Protein AF-A0A933VN48-F1 (afdb_monomer_lite)

Radius of gyration: 27.35 Å; chains: 1; bounding box: 40×57×83 Å

Foldseek 3Di:
DDDDDPPPDDDPDDDDDDPDDDDDDDDDDDDDDDDDDDPPPPDPDPDPDQDDPVVLVVLVVLLVVLLVVLLVLVVVLVVVVVVCVVVVHDDVVVSVVSVVVSVVSVVSNVVSCVSNVVDDPDPPNDDQQWDADPPPRDIDGQPDQADPPPRDGDDHDDDPVPPPD

Secondary structure (DSSP, 8-state):
---------------PPP--PPPPPP---PPPPP-----TT-------PPPPHHHHHHHHHHHHHHHHHHHHHHHHHHHHHHHHHHTT---HHHHHHHHHHHHHHHHHHHHHHHHHT---S------TTEEE-TTT--EEETT-SB-TTT--B--TT--GGGG--

Structure (mmCIF, N/CA/C/O backbone):
data_AF-A0A933VN48-F1
#
_entry.id   AF-A0A933VN48-F1
#
loop_
_atom_site.group_PDB
_atom_site.id
_atom_site.type_symbol
_atom_site.label_atom_id
_atom_site.label_alt_id
_atom_site.label_comp_id
_atom_site.label_asym_id
_atom_site.label_entity_id
_atom_site.label_seq_id
_atom_site.pdbx_PDB_ins_code
_atom_site.Cartn_x
_atom_site.Cartn_y
_atom_site.Cartn_z
_atom_site.occupancy
_atom_site.B_iso_or_equiv
_atom_site.auth_seq_id
_atom_site.auth_comp_id
_atom_site.auth_asym_id
_atom_site.auth_atom_id
_atom_site.pdbx_PDB_model_num
ATOM 1 N N . MET A 1 1 ? -16.527 31.740 25.251 1.00 39.81 1 MET A N 1
ATOM 2 C CA . MET A 1 1 ? -17.078 32.394 24.043 1.00 39.81 1 MET A CA 1
ATOM 3 C C . MET A 1 1 ? -16.116 32.196 22.878 1.00 39.81 1 MET A C 1
ATOM 5 O O . MET A 1 1 ? -14.953 32.529 23.022 1.00 39.81 1 MET A O 1
ATOM 9 N N . LYS A 1 2 ? -16.650 31.688 21.755 1.00 45.47 2 LYS A N 1
ATOM 10 C CA . LYS A 1 2 ? -16.154 31.777 20.364 1.00 45.47 2 LYS A CA 1
ATOM 11 C C . LYS A 1 2 ? -14.855 31.032 20.006 1.00 45.47 2 LYS A C 1
ATOM 13 O O . LYS A 1 2 ? -13.761 31.576 20.053 1.00 45.47 2 LYS A O 1
ATOM 18 N N . GLY A 1 3 ? -15.041 29.797 19.532 1.00 38.75 3 GLY A N 1
ATOM 19 C CA . GLY A 1 3 ? -14.069 29.083 18.709 1.00 38.75 3 GLY A CA 1
ATOM 20 C C . GLY A 1 3 ? -13.961 29.680 17.302 1.00 38.75 3 GLY A C 1
ATOM 21 O O . GLY A 1 3 ? -14.952 30.127 16.724 1.00 38.75 3 GLY A O 1
ATOM 22 N N . LEU A 1 4 ? -12.750 29.664 16.751 1.00 52.19 4 LEU A N 1
ATOM 23 C CA . LEU A 1 4 ? -12.451 30.033 15.370 1.00 52.19 4 LEU A CA 1
ATOM 24 C C . LEU A 1 4 ? -12.190 28.754 14.569 1.00 52.19 4 LEU A C 1
ATOM 26 O O . LEU A 1 4 ? -11.055 28.343 14.355 1.00 52.19 4 LEU A O 1
ATOM 30 N N . LEU A 1 5 ? -13.270 28.103 14.137 1.00 47.34 5 LEU A N 1
ATOM 31 C CA . LEU A 1 5 ? -13.205 27.044 13.134 1.00 47.34 5 LEU A CA 1
ATOM 32 C C . LEU A 1 5 ? -13.063 27.698 11.754 1.00 47.34 5 LEU A C 1
ATOM 34 O O . LEU A 1 5 ? -14.051 28.119 11.147 1.00 47.34 5 LEU A O 1
ATOM 38 N N . GLN A 1 6 ? -11.831 27.784 11.251 1.00 52.56 6 GLN A N 1
ATOM 39 C CA . GLN A 1 6 ? -11.578 28.120 9.852 1.00 52.56 6 GLN A CA 1
ATOM 40 C C . GLN A 1 6 ? -12.050 26.956 8.969 1.00 52.56 6 GLN A C 1
ATOM 42 O O . GLN A 1 6 ? -11.376 25.945 8.792 1.00 52.56 6 GLN A O 1
ATOM 47 N N . ARG A 1 7 ? -13.264 27.091 8.428 1.00 47.28 7 ARG A N 1
ATOM 48 C CA . ARG A 1 7 ? -13.816 26.191 7.412 1.00 47.28 7 ARG A CA 1
ATOM 49 C C . ARG A 1 7 ? -13.030 26.361 6.111 1.00 47.28 7 ARG A C 1
ATOM 51 O O . ARG A 1 7 ? -13.278 27.304 5.361 1.00 47.28 7 ARG A O 1
ATOM 58 N N . ILE A 1 8 ? -12.123 25.433 5.821 1.00 56.53 8 ILE A N 1
ATOM 59 C CA . ILE A 1 8 ? -11.497 25.305 4.500 1.00 56.53 8 ILE A CA 1
ATOM 60 C C . ILE A 1 8 ? -12.597 24.910 3.505 1.00 56.53 8 ILE A C 1
ATOM 62 O O . ILE A 1 8 ? -13.115 23.793 3.525 1.00 56.53 8 ILE A O 1
ATOM 66 N N . ARG A 1 9 ? -13.010 25.856 2.655 1.00 47.97 9 ARG A N 1
ATOM 67 C CA . ARG A 1 9 ? -13.967 25.615 1.570 1.00 47.97 9 ARG A CA 1
ATOM 68 C C . ARG A 1 9 ? -13.233 24.940 0.410 1.00 47.97 9 ARG A C 1
ATOM 70 O O . ARG A 1 9 ? -12.543 25.611 -0.352 1.00 47.97 9 ARG A O 1
ATOM 77 N N . PHE A 1 10 ? -13.404 23.630 0.247 1.00 45.88 10 PHE A N 1
ATOM 78 C CA . PHE A 1 10 ? -13.004 22.947 -0.984 1.00 45.88 10 PHE A CA 1
ATOM 79 C C . PHE A 1 10 ? -13.880 23.436 -2.143 1.00 45.88 10 PHE A C 1
ATOM 81 O O . PHE A 1 10 ? -15.070 23.131 -2.227 1.00 45.88 10 PHE A O 1
ATOM 88 N N . ARG A 1 11 ? -13.293 24.234 -3.037 1.00 52.84 11 ARG A N 1
ATOM 89 C CA . ARG A 1 11 ? -13.942 24.690 -4.266 1.00 52.84 11 ARG A CA 1
ATOM 90 C C . ARG A 1 11 ? -14.001 23.513 -5.243 1.00 52.84 11 ARG A C 1
ATOM 92 O O . ARG A 1 11 ? -12.987 23.140 -5.825 1.00 52.84 11 ARG A O 1
ATOM 99 N N . ARG A 1 12 ? -15.189 22.928 -5.422 1.00 52.03 12 ARG A N 1
ATOM 100 C CA . ARG A 1 12 ? -15.486 21.992 -6.519 1.00 52.03 12 ARG A CA 1
ATOM 101 C C . ARG A 1 12 ? -15.249 22.736 -7.836 1.00 52.03 12 ARG A C 1
ATOM 103 O O . ARG A 1 12 ? -15.974 23.685 -8.130 1.00 52.03 12 ARG A O 1
ATOM 110 N N . ARG A 1 13 ? -14.225 22.356 -8.606 1.00 51.94 13 ARG A N 1
ATOM 111 C CA . ARG A 1 13 ? -14.082 22.844 -9.982 1.00 51.94 13 ARG A CA 1
ATOM 112 C C . ARG A 1 13 ? -14.950 21.970 -10.880 1.00 51.94 13 ARG A C 1
ATOM 114 O O . ARG A 1 13 ? -14.805 20.752 -10.894 1.00 51.94 13 ARG A O 1
ATOM 121 N N . SER A 1 14 ? -15.892 22.626 -11.541 1.00 49.75 14 SER A N 1
ATOM 122 C CA . SER A 1 14 ? -16.810 22.088 -12.535 1.00 49.75 14 SER A CA 1
ATOM 123 C C . SER A 1 14 ? -16.058 21.498 -13.729 1.00 49.75 14 SER A C 1
ATOM 125 O O . SER A 1 14 ? -15.070 22.059 -14.202 1.00 49.75 14 SER A O 1
ATOM 127 N N . THR A 1 15 ? -16.551 20.359 -14.207 1.00 51.31 15 THR A N 1
ATOM 128 C CA . THR A 1 15 ? -16.183 19.729 -15.476 1.00 51.31 15 THR A CA 1
ATOM 129 C C . THR A 1 15 ? -16.570 20.655 -16.629 1.00 51.31 15 THR A C 1
ATOM 131 O O . THR A 1 15 ? -17.751 20.939 -16.824 1.00 51.31 15 THR A O 1
ATOM 134 N N . GLY A 1 16 ? -15.575 21.162 -17.359 1.00 51.12 16 GLY A N 1
ATOM 135 C CA . GLY A 1 16 ? -15.782 21.839 -18.641 1.00 51.12 16 GLY A CA 1
ATOM 136 C C . GLY A 1 16 ? -16.025 20.824 -19.768 1.00 51.12 16 GLY A C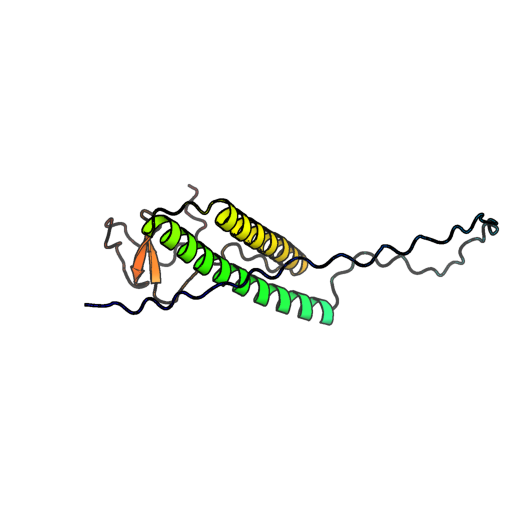 1
ATOM 137 O O . GLY A 1 16 ? -15.612 19.670 -19.627 1.00 51.12 16 GLY A O 1
ATOM 138 N N . PRO A 1 17 ? -16.701 21.222 -20.861 1.00 54.56 17 PRO A N 1
ATOM 139 C CA . PRO A 1 17 ? -17.055 20.321 -21.952 1.00 54.56 17 PRO A CA 1
ATOM 140 C C . PRO A 1 17 ? -15.817 19.869 -22.740 1.00 54.56 17 PRO A C 1
ATOM 142 O O . PRO A 1 17 ? -14.910 20.656 -23.013 1.00 54.56 17 PRO A O 1
ATOM 145 N N . ALA A 1 18 ? -15.801 18.583 -23.090 1.00 49.25 18 ALA A N 1
ATOM 146 C CA . ALA A 1 18 ? -14.773 17.941 -23.897 1.00 49.25 18 ALA A CA 1
ATOM 147 C C . ALA A 1 18 ? -14.760 18.494 -25.339 1.00 49.25 18 ALA A C 1
ATOM 149 O O . ALA A 1 18 ? -15.815 18.525 -25.977 1.00 49.25 18 ALA A O 1
ATOM 150 N N . PRO A 1 19 ? -13.596 18.876 -25.897 1.00 47.91 19 PRO A N 1
ATOM 151 C CA . PRO A 1 19 ? -13.472 19.137 -27.325 1.00 47.91 19 PRO A CA 1
ATOM 152 C C . PRO A 1 19 ? -13.309 17.818 -28.097 1.00 47.91 19 PRO A C 1
ATOM 154 O O . PRO A 1 19 ? -12.239 17.221 -28.125 1.00 47.91 19 PRO A O 1
ATOM 157 N N . GLN A 1 20 ? -14.444 17.370 -28.627 1.00 48.56 20 GLN A N 1
ATOM 158 C CA . GLN A 1 20 ? -14.702 16.724 -29.921 1.00 48.56 20 GLN A CA 1
ATOM 159 C C . GLN A 1 20 ? -13.594 15.883 -30.583 1.00 48.56 20 GLN A C 1
ATOM 161 O O . GLN A 1 20 ? -12.565 16.378 -31.039 1.00 48.56 20 GLN A O 1
ATOM 166 N N . GLU A 1 21 ? -13.932 14.600 -30.728 1.00 42.31 21 GLU A N 1
ATOM 167 C CA . GLU A 1 21 ? -13.332 13.610 -31.619 1.00 42.31 21 GLU A CA 1
ATOM 168 C C . GLU A 1 21 ? -13.254 14.116 -33.067 1.00 42.31 21 GLU A C 1
ATOM 170 O O . GLU A 1 21 ? -14.261 14.424 -33.708 1.00 42.31 21 GLU A O 1
ATOM 175 N N . THR A 1 22 ? -12.042 14.152 -33.613 1.00 45.22 22 THR A N 1
ATOM 176 C CA . THR A 1 22 ? -11.810 14.243 -35.054 1.00 45.22 22 THR A CA 1
ATOM 177 C C . THR A 1 22 ? -12.165 12.913 -35.708 1.00 45.22 22 THR A C 1
ATOM 179 O O . THR A 1 22 ? -11.562 11.882 -35.406 1.00 45.22 22 THR A O 1
ATOM 182 N N . GLN A 1 23 ? -13.148 12.954 -36.606 1.00 49.47 23 GLN A N 1
ATOM 183 C CA . GLN A 1 23 ? -13.590 11.823 -37.419 1.00 49.47 23 GLN A CA 1
ATOM 184 C C . GLN A 1 23 ? -12.438 11.275 -38.286 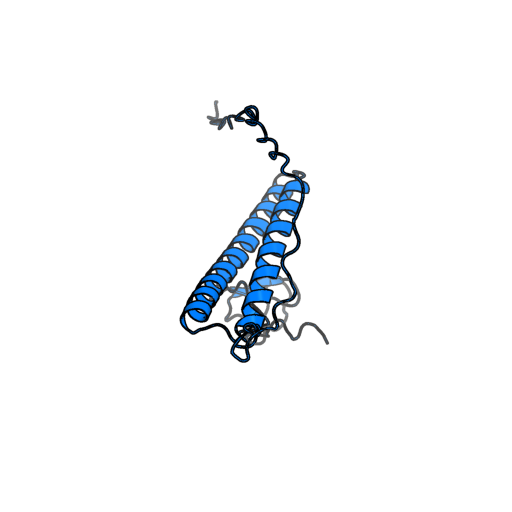1.00 49.47 23 GLN A C 1
ATOM 186 O O . GLN A 1 23 ? -11.654 12.065 -38.819 1.00 49.47 23 GLN A O 1
ATOM 191 N N . PRO A 1 24 ? -12.328 9.948 -38.470 1.00 41.72 24 PRO A N 1
ATOM 192 C CA . PRO A 1 24 ? -11.362 9.364 -39.388 1.00 41.72 24 PRO A CA 1
ATOM 193 C C . PRO A 1 24 ? -11.816 9.551 -40.841 1.00 41.72 24 PRO A C 1
ATOM 195 O O . PRO A 1 24 ? -12.904 9.134 -41.236 1.00 41.72 24 PRO A O 1
ATOM 198 N N . THR A 1 25 ? -10.946 10.158 -41.647 1.00 43.97 25 THR A N 1
ATOM 199 C CA . THR A 1 25 ? -11.057 10.203 -43.105 1.00 43.97 25 THR A CA 1
ATOM 200 C C . THR A 1 25 ? -11.118 8.783 -43.668 1.00 43.97 25 THR A C 1
ATOM 202 O O . THR A 1 25 ? -10.194 7.989 -43.498 1.00 43.97 25 THR A O 1
ATOM 205 N N . VAL A 1 26 ? -12.210 8.482 -44.364 1.00 47.41 26 VAL A N 1
ATOM 206 C CA . VAL A 1 26 ? -12.370 7.302 -45.215 1.00 47.41 26 VAL A CA 1
ATOM 207 C C . VAL A 1 26 ? -11.396 7.366 -46.395 1.00 47.41 26 VAL A C 1
ATOM 209 O O . VAL A 1 26 ? -11.460 8.279 -47.214 1.00 47.41 26 VAL A O 1
ATOM 212 N N . VAL A 1 27 ? -10.524 6.362 -46.502 1.00 47.22 27 VAL A N 1
ATOM 213 C CA . VAL A 1 27 ? -9.795 6.022 -47.730 1.00 47.22 27 VAL A CA 1
ATOM 214 C C . VAL A 1 27 ? -10.057 4.544 -48.012 1.00 47.22 27 VAL A C 1
ATOM 216 O O . VAL A 1 27 ? -9.755 3.686 -47.188 1.00 47.22 27 VAL A O 1
ATOM 219 N N . ALA A 1 28 ? -10.639 4.254 -49.171 1.00 47.34 28 ALA A N 1
ATOM 220 C CA . ALA A 1 28 ? -10.809 2.915 -49.731 1.00 47.34 28 ALA A CA 1
ATOM 221 C C . ALA A 1 28 ? -10.215 2.892 -51.153 1.00 47.34 28 ALA A C 1
ATOM 223 O O . ALA A 1 28 ? -10.190 3.950 -51.784 1.00 47.34 28 ALA A O 1
ATOM 224 N N . PRO A 1 29 ? -9.863 1.730 -51.737 1.00 44.91 29 PRO A N 1
ATOM 225 C CA . PRO A 1 29 ? -9.406 0.474 -51.151 1.00 44.91 29 PRO A CA 1
ATOM 226 C C . PRO A 1 29 ? -7.975 0.104 -51.607 1.00 44.91 29 PRO A C 1
ATOM 228 O O . PRO A 1 29 ? -7.369 0.730 -52.474 1.00 44.91 29 PRO A O 1
ATOM 231 N N . ALA A 1 30 ? -7.447 -0.950 -50.986 1.00 49.88 30 ALA A N 1
ATOM 232 C CA . ALA A 1 30 ? -6.130 -1.519 -51.221 1.00 49.88 30 ALA A CA 1
ATOM 233 C C . ALA A 1 30 ? -5.962 -2.097 -52.637 1.00 49.88 30 ALA A C 1
ATOM 235 O O . ALA A 1 30 ? -6.718 -2.972 -53.059 1.00 49.88 30 ALA A O 1
ATOM 236 N N . VAL A 1 31 ? -4.898 -1.672 -53.319 1.00 47.69 31 VAL A N 1
ATOM 237 C CA . VAL A 1 31 ? -4.258 -2.455 -54.382 1.00 47.69 31 VAL A CA 1
ATOM 238 C C . VAL A 1 31 ? -3.228 -3.354 -53.700 1.00 47.69 31 VAL A C 1
ATOM 240 O O . VAL A 1 31 ? -2.333 -2.867 -53.010 1.00 47.69 31 VAL A O 1
ATOM 243 N N . ALA A 1 32 ? -3.391 -4.668 -53.841 1.00 52.84 32 ALA A N 1
ATOM 244 C CA . ALA A 1 32 ? -2.448 -5.657 -53.335 1.00 52.84 32 ALA A CA 1
ATOM 245 C C . ALA A 1 32 ? -1.122 -5.573 -54.116 1.00 52.84 32 ALA A C 1
ATOM 247 O O . ALA A 1 32 ? -1.158 -5.651 -55.347 1.00 52.84 32 ALA A O 1
ATOM 248 N N . PRO A 1 33 ? 0.043 -5.441 -53.456 1.00 54.59 33 PRO A N 1
ATOM 249 C CA . PRO A 1 33 ? 1.312 -5.679 -54.121 1.00 54.59 33 PRO A CA 1
ATOM 250 C C . PRO A 1 33 ? 1.553 -7.192 -54.287 1.00 54.59 33 PRO A C 1
ATOM 252 O O . PRO A 1 33 ? 1.038 -7.997 -53.502 1.00 54.59 33 PRO A O 1
ATOM 255 N N . PRO A 1 34 ? 2.321 -7.590 -55.313 1.00 45.12 34 PRO A N 1
ATOM 256 C CA . PRO A 1 34 ? 2.672 -8.979 -55.554 1.00 45.12 34 PRO A CA 1
ATOM 257 C C . PRO A 1 34 ? 3.511 -9.533 -54.399 1.00 45.12 34 PRO A C 1
ATOM 259 O O . PRO A 1 34 ? 4.272 -8.822 -53.745 1.00 45.12 34 PRO A O 1
ATOM 262 N N . SER A 1 35 ? 3.354 -10.830 -54.159 1.00 53.72 35 SER A N 1
ATOM 263 C CA . SER A 1 35 ? 4.148 -11.626 -53.231 1.00 53.72 35 SER A CA 1
ATOM 264 C C . SER A 1 35 ? 5.618 -11.640 -53.655 1.00 53.72 35 SER A C 1
ATOM 266 O O . SER A 1 35 ? 6.044 -12.511 -54.414 1.00 53.72 35 SER A O 1
ATOM 268 N N . GLU A 1 36 ? 6.388 -10.673 -53.164 1.00 45.75 36 GLU A N 1
ATOM 269 C CA . GLU A 1 36 ? 7.843 -10.709 -53.221 1.00 45.75 36 GLU A CA 1
ATOM 270 C C . GLU A 1 36 ? 8.364 -11.638 -52.123 1.00 45.75 36 GLU A C 1
ATOM 272 O O . GLU A 1 36 ? 8.214 -11.416 -50.920 1.00 45.75 36 GLU A O 1
ATOM 277 N N . THR A 1 37 ? 8.965 -12.727 -52.586 1.00 53.91 37 THR A N 1
ATOM 278 C CA . THR A 1 37 ? 9.888 -13.587 -51.854 1.00 53.91 37 THR A CA 1
ATOM 279 C C . THR A 1 37 ? 10.813 -12.763 -50.962 1.00 53.91 37 THR A C 1
ATOM 281 O O . THR A 1 37 ? 11.622 -11.976 -51.452 1.00 53.91 37 THR A O 1
ATOM 284 N N . LEU A 1 38 ? 10.702 -12.970 -49.649 1.00 52.56 38 LEU A N 1
ATOM 285 C CA . LEU A 1 38 ? 11.588 -12.372 -48.656 1.00 52.56 38 LEU A CA 1
ATOM 286 C C . LEU A 1 38 ? 13.047 -12.755 -48.974 1.00 52.56 38 LEU A C 1
ATOM 288 O O . LEU A 1 38 ? 13.352 -13.950 -49.034 1.00 52.56 38 LEU A O 1
ATOM 292 N N . PRO A 1 39 ? 13.964 -11.789 -49.159 1.00 47.97 39 PRO A N 1
ATOM 293 C CA . PRO A 1 39 ? 15.374 -12.094 -49.331 1.00 47.97 39 PRO A CA 1
ATOM 294 C C . PRO A 1 39 ? 15.950 -12.681 -48.036 1.00 47.97 39 PRO A C 1
ATOM 296 O O . PRO A 1 39 ? 15.649 -12.228 -46.926 1.00 47.97 39 PRO A O 1
ATOM 299 N N . ALA A 1 40 ? 16.800 -13.698 -48.185 1.00 48.66 40 ALA A N 1
ATOM 300 C CA . ALA A 1 40 ? 17.601 -14.261 -47.106 1.00 48.66 40 ALA A CA 1
ATOM 301 C C . ALA A 1 40 ? 18.467 -13.148 -46.489 1.00 48.66 40 ALA A C 1
ATOM 303 O O . ALA A 1 40 ? 19.422 -12.676 -47.100 1.00 48.66 40 ALA A O 1
ATOM 304 N N . GLY A 1 41 ? 18.089 -12.683 -45.299 1.00 48.59 41 GLY A N 1
ATOM 305 C CA . GLY A 1 41 ? 18.723 -11.530 -44.653 1.00 48.59 41 GLY A CA 1
ATOM 306 C C . GLY A 1 41 ? 17.851 -10.796 -43.635 1.00 48.59 41 GLY A C 1
ATOM 307 O O . GLY A 1 41 ? 18.352 -9.925 -42.928 1.00 48.59 41 GLY A O 1
ATOM 308 N N . VAL A 1 42 ? 16.568 -11.148 -43.498 1.00 49.81 42 VAL A N 1
ATOM 309 C CA . VAL A 1 42 ? 15.752 -10.648 -42.385 1.00 49.81 42 VAL A CA 1
ATOM 310 C C . VAL A 1 42 ? 16.218 -11.334 -41.101 1.00 49.81 42 VAL A C 1
ATOM 312 O O . VAL A 1 42 ? 15.915 -12.502 -40.856 1.00 49.81 42 VAL A O 1
ATOM 315 N N . ALA A 1 43 ? 17.001 -10.608 -40.299 1.00 49.72 43 ALA A N 1
ATOM 316 C CA . ALA A 1 43 ? 17.363 -11.019 -38.950 1.00 49.72 43 ALA A CA 1
ATOM 317 C C . ALA A 1 43 ? 16.091 -11.420 -38.183 1.00 49.72 43 ALA A C 1
ATOM 319 O O . ALA A 1 43 ? 15.070 -10.732 -38.303 1.00 49.72 43 ALA A O 1
ATOM 320 N N . PRO A 1 44 ? 16.124 -12.524 -37.417 1.00 45.94 44 PRO A N 1
ATOM 321 C CA . PRO A 1 44 ? 14.946 -13.001 -36.721 1.00 45.94 44 PRO A CA 1
ATOM 322 C C . PRO A 1 44 ? 14.425 -11.884 -35.820 1.00 45.94 44 PRO A C 1
ATOM 324 O O . PRO A 1 44 ? 15.190 -11.257 -35.082 1.00 45.94 44 PRO A O 1
ATOM 327 N N . GLN A 1 45 ? 13.119 -11.635 -35.938 1.00 47.41 45 GLN A N 1
ATOM 328 C CA . GLN A 1 45 ? 12.319 -10.796 -35.053 1.00 47.41 45 GLN A CA 1
ATOM 329 C C . GLN A 1 45 ? 12.869 -10.926 -33.638 1.00 47.41 45 GLN A C 1
ATOM 331 O O . GLN A 1 45 ? 12.948 -12.044 -33.128 1.00 47.41 45 GLN A O 1
ATOM 336 N N . ALA A 1 46 ? 13.319 -9.807 -33.062 1.00 47.06 46 ALA A N 1
ATOM 337 C CA . ALA A 1 46 ? 13.961 -9.778 -31.760 1.00 47.06 46 ALA A CA 1
ATOM 338 C C . ALA A 1 46 ? 13.085 -10.531 -30.754 1.00 47.06 46 ALA A C 1
ATOM 340 O O . ALA A 1 46 ? 12.085 -10.009 -30.260 1.00 47.06 46 ALA A O 1
ATOM 341 N N . ALA A 1 47 ? 13.463 -11.782 -30.482 1.00 48.69 47 ALA A N 1
ATOM 342 C CA . ALA A 1 47 ? 12.963 -12.543 -29.359 1.00 48.69 47 ALA A CA 1
ATOM 343 C C . ALA A 1 47 ? 13.062 -11.619 -28.151 1.00 48.69 47 ALA A C 1
ATOM 345 O O . ALA A 1 47 ? 14.067 -10.916 -28.028 1.00 48.69 47 ALA A O 1
ATOM 346 N N . ALA A 1 48 ? 12.027 -11.577 -27.310 1.00 60.91 48 ALA A N 1
ATOM 347 C CA . ALA A 1 48 ? 12.018 -10.792 -26.083 1.00 60.91 48 ALA A CA 1
ATOM 348 C C . ALA A 1 48 ? 13.257 -11.151 -25.244 1.00 60.91 48 ALA A C 1
ATOM 350 O O . ALA A 1 48 ? 13.272 -12.110 -24.474 1.00 60.91 48 ALA A O 1
ATOM 351 N N . GLY A 1 49 ? 14.341 -10.424 -25.495 1.00 67.56 49 GLY A N 1
ATOM 352 C CA . GLY A 1 49 ? 15.659 -10.714 -24.981 1.00 67.56 49 GLY A CA 1
ATOM 353 C C . GLY A 1 49 ? 15.745 -10.248 -23.545 1.00 67.56 49 GLY A C 1
ATOM 354 O O . GLY A 1 49 ? 14.974 -9.399 -23.091 1.00 67.56 49 GLY A O 1
ATOM 355 N N . ARG A 1 50 ? 16.720 -10.789 -22.813 1.00 73.50 50 ARG A N 1
ATOM 356 C CA . ARG A 1 50 ? 17.089 -10.225 -21.514 1.00 73.50 50 ARG A CA 1
ATOM 357 C C . ARG A 1 50 ? 17.297 -8.710 -21.679 1.00 73.50 50 ARG A C 1
ATOM 359 O O . ARG A 1 50 ? 18.024 -8.317 -22.592 1.00 73.50 50 ARG A O 1
ATOM 366 N N . PRO A 1 51 ? 16.695 -7.873 -20.815 1.00 83.19 51 PRO A N 1
ATOM 367 C CA . PRO A 1 51 ? 16.806 -6.427 -20.938 1.00 83.19 51 PRO A CA 1
ATOM 368 C C . PRO A 1 51 ? 18.273 -5.997 -20.934 1.00 83.19 51 PRO A C 1
ATOM 370 O O . PRO A 1 51 ? 19.087 -6.509 -20.153 1.00 83.19 51 PRO A O 1
ATOM 373 N N . SER A 1 52 ? 18.596 -5.028 -21.785 1.00 89.94 52 SER A N 1
ATOM 374 C CA . SER A 1 52 ? 19.922 -4.421 -21.865 1.00 89.94 52 SER A CA 1
ATOM 375 C C . SER A 1 52 ? 20.330 -3.792 -20.529 1.00 89.94 52 SER A C 1
ATOM 377 O O . SER A 1 52 ? 19.504 -3.499 -19.660 1.00 89.94 52 SER A O 1
ATOM 379 N N . PHE A 1 53 ? 21.623 -3.516 -20.350 1.00 87.62 53 PHE A N 1
ATOM 380 C CA . PHE A 1 53 ? 22.134 -2.921 -19.111 1.00 87.62 53 PHE A CA 1
ATOM 381 C C . PHE A 1 53 ? 21.424 -1.606 -1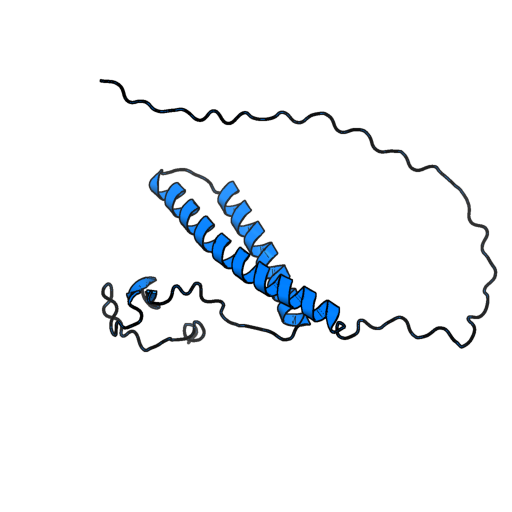8.732 1.00 87.62 53 PHE A C 1
ATOM 383 O O . PHE A 1 53 ? 21.040 -1.408 -17.575 1.00 87.62 53 PHE A O 1
ATOM 390 N N . ARG A 1 54 ? 21.192 -0.724 -19.715 1.00 91.31 54 ARG A N 1
ATOM 391 C CA . ARG A 1 54 ? 20.494 0.556 -19.504 1.00 91.31 54 ARG A CA 1
ATOM 392 C C . ARG A 1 54 ? 19.032 0.343 -19.105 1.00 91.31 54 ARG A C 1
ATOM 394 O O . ARG A 1 54 ? 18.548 1.018 -18.195 1.00 91.31 54 ARG A O 1
ATOM 401 N N . GLU A 1 55 ? 18.347 -0.610 -19.732 1.00 92.69 55 GLU A N 1
ATOM 402 C CA . GLU A 1 55 ? 16.966 -0.973 -19.391 1.00 92.69 55 GLU A CA 1
ATOM 403 C C . GLU A 1 55 ? 16.884 -1.558 -17.983 1.00 92.69 55 GLU A C 1
ATOM 405 O O . GLU A 1 55 ? 16.093 -1.078 -17.172 1.00 92.69 55 GLU A O 1
ATOM 410 N N . ARG A 1 56 ? 17.776 -2.489 -17.619 1.00 93.88 56 ARG A N 1
ATOM 411 C CA . ARG A 1 56 ? 17.860 -3.023 -16.248 1.00 93.88 56 ARG A CA 1
ATOM 412 C C . ARG A 1 56 ? 18.088 -1.924 -15.216 1.00 93.88 56 ARG A C 1
ATOM 414 O O . ARG A 1 56 ? 17.473 -1.958 -14.150 1.00 93.88 56 ARG A O 1
ATOM 421 N N . GLY A 1 57 ? 18.922 -0.929 -15.522 1.00 94.00 57 GLY A N 1
ATOM 422 C CA . GLY A 1 57 ? 19.120 0.246 -14.669 1.00 94.00 57 GLY A CA 1
ATOM 423 C C . GLY A 1 57 ? 17.822 1.024 -14.414 1.00 94.00 57 GLY A C 1
ATOM 424 O O . GLY A 1 57 ? 17.511 1.349 -13.262 1.00 94.00 57 GLY A O 1
ATOM 425 N N . ARG A 1 58 ? 17.027 1.266 -15.467 1.00 96.19 58 ARG A N 1
ATOM 426 C CA . ARG A 1 58 ? 15.710 1.922 -15.365 1.00 96.19 58 ARG A CA 1
ATOM 427 C C . ARG A 1 58 ? 14.721 1.085 -14.552 1.00 96.19 58 ARG A C 1
ATOM 429 O O . ARG A 1 58 ? 14.118 1.618 -13.620 1.00 96.19 58 ARG A O 1
ATOM 436 N N . LEU A 1 59 ? 14.621 -0.216 -14.833 1.00 95.31 59 LEU A N 1
ATOM 437 C CA . LEU A 1 59 ? 13.739 -1.141 -14.109 1.00 95.31 59 LEU A CA 1
ATOM 438 C C . LEU A 1 59 ? 14.095 -1.201 -12.615 1.00 95.31 59 LEU A C 1
ATOM 440 O O . LEU A 1 59 ? 13.213 -1.101 -11.769 1.00 95.31 59 LEU A O 1
ATOM 444 N N . ARG A 1 60 ? 15.388 -1.255 -12.262 1.00 94.19 60 ARG A N 1
ATOM 445 C CA . ARG A 1 60 ? 15.844 -1.233 -10.859 1.00 94.19 60 ARG A CA 1
ATOM 446 C C . ARG A 1 60 ? 15.487 0.072 -10.146 1.00 94.19 60 ARG A C 1
ATOM 448 O O . ARG A 1 60 ? 15.123 0.051 -8.971 1.00 94.19 60 ARG A O 1
ATOM 455 N N . ARG A 1 61 ? 15.595 1.220 -10.827 1.00 95.75 61 ARG A N 1
ATOM 456 C CA . ARG A 1 61 ? 15.173 2.516 -10.262 1.00 95.75 61 ARG A CA 1
ATOM 457 C C . ARG A 1 61 ? 13.665 2.541 -10.025 1.00 95.75 61 ARG A C 1
ATOM 459 O O . ARG A 1 61 ? 13.245 2.975 -8.954 1.00 95.75 61 ARG A O 1
ATOM 466 N N . ARG A 1 62 ? 12.877 2.050 -10.987 1.00 96.75 62 ARG A N 1
ATOM 467 C CA . ARG A 1 62 ? 11.419 1.941 -10.863 1.00 96.75 62 ARG A CA 1
ATOM 468 C C . ARG A 1 62 ? 11.025 1.010 -9.718 1.00 96.75 62 ARG A C 1
ATOM 470 O O . ARG A 1 62 ? 10.219 1.410 -8.891 1.00 96.75 62 ARG A O 1
ATOM 477 N N . LEU A 1 63 ? 11.669 -0.149 -9.596 1.00 94.69 63 LEU A N 1
ATOM 478 C CA . LEU A 1 63 ? 11.445 -1.094 -8.503 1.00 94.69 63 LEU A CA 1
ATOM 479 C C . LEU A 1 63 ? 11.668 -0.446 -7.127 1.00 94.69 63 LEU A C 1
ATOM 481 O O . LEU A 1 63 ? 10.803 -0.524 -6.260 1.00 94.69 63 LEU A O 1
ATOM 485 N N . ARG A 1 64 ? 12.789 0.268 -6.932 1.00 92.75 64 ARG A N 1
ATOM 486 C CA . ARG A 1 64 ? 13.052 1.001 -5.675 1.00 92.75 64 ARG A CA 1
ATOM 487 C C . ARG A 1 64 ? 12.006 2.076 -5.386 1.00 92.75 64 ARG A C 1
ATOM 489 O O . ARG A 1 64 ? 11.649 2.274 -4.230 1.00 92.75 64 ARG A O 1
ATOM 496 N N . TYR A 1 65 ? 11.538 2.774 -6.418 1.00 94.94 65 TYR A N 1
ATOM 497 C CA . TYR A 1 65 ? 10.470 3.760 -6.280 1.00 94.94 65 TYR A CA 1
ATOM 498 C C . TYR A 1 65 ? 9.154 3.101 -5.847 1.00 94.94 65 TYR A C 1
ATOM 500 O O . TYR A 1 65 ? 8.582 3.523 -4.847 1.00 94.94 65 TYR A O 1
ATOM 508 N N . LEU A 1 66 ? 8.721 2.033 -6.525 1.00 94.88 66 LEU A N 1
ATOM 509 C CA . LEU A 1 66 ? 7.481 1.322 -6.195 1.00 94.88 66 LEU A CA 1
ATOM 510 C C . LEU A 1 66 ? 7.503 0.741 -4.780 1.00 94.88 66 LEU A C 1
ATOM 512 O O . LEU A 1 66 ? 6.501 0.841 -4.082 1.00 94.88 66 LEU A O 1
ATOM 516 N N . ARG A 1 67 ? 8.651 0.224 -4.318 1.00 92.00 67 ARG A N 1
ATOM 517 C CA . ARG A 1 67 ? 8.822 -0.233 -2.926 1.00 92.00 67 ARG A CA 1
ATOM 518 C C . ARG A 1 67 ? 8.498 0.876 -1.916 1.00 92.00 67 ARG A C 1
ATOM 520 O O . ARG A 1 67 ? 7.740 0.641 -0.983 1.00 92.00 67 ARG A O 1
ATOM 527 N N . ARG A 1 68 ? 8.994 2.099 -2.145 1.00 91.56 68 ARG A N 1
ATOM 528 C CA . ARG A 1 68 ? 8.699 3.264 -1.286 1.00 91.56 68 ARG A CA 1
ATOM 529 C C . ARG A 1 68 ? 7.248 3.732 -1.400 1.00 91.56 68 ARG A C 1
ATOM 531 O O . ARG A 1 68 ? 6.650 4.095 -0.395 1.00 91.56 68 ARG A O 1
ATOM 538 N N . VAL A 1 69 ? 6.680 3.729 -2.609 1.00 94.62 69 VAL A N 1
ATOM 539 C CA . VAL A 1 69 ? 5.267 4.090 -2.828 1.00 94.62 69 VAL A CA 1
ATOM 540 C C . VAL A 1 69 ? 4.348 3.132 -2.077 1.00 94.62 69 VAL A C 1
ATOM 542 O O . VAL A 1 69 ? 3.436 3.583 -1.392 1.00 94.62 69 VAL A O 1
ATOM 545 N N . ARG A 1 70 ? 4.620 1.827 -2.164 1.00 93.56 70 ARG A N 1
ATOM 546 C CA . ARG A 1 70 ? 3.895 0.781 -1.443 1.00 93.56 70 ARG A CA 1
ATOM 547 C C . ARG A 1 70 ? 3.942 1.012 0.067 1.00 93.56 70 ARG A C 1
ATOM 549 O O . ARG A 1 70 ? 2.905 1.023 0.720 1.00 93.56 70 ARG A O 1
ATOM 556 N N . GLU A 1 71 ? 5.136 1.240 0.608 1.00 91.19 71 GLU A N 1
ATOM 557 C CA . GLU A 1 71 ? 5.345 1.491 2.036 1.00 91.19 71 GLU A CA 1
ATOM 558 C C . GLU A 1 71 ? 4.563 2.720 2.531 1.00 91.19 71 GLU A C 1
ATOM 560 O O . GLU A 1 71 ? 3.849 2.652 3.532 1.00 91.19 71 GLU A O 1
ATOM 565 N N . LEU A 1 72 ? 4.643 3.837 1.799 1.00 92.25 72 LEU A N 1
ATOM 566 C CA . LEU A 1 72 ? 3.890 5.048 2.121 1.00 92.25 72 LEU A CA 1
ATOM 567 C C . LEU A 1 72 ? 2.376 4.826 2.006 1.00 92.25 72 LEU A C 1
ATOM 569 O O . LEU A 1 72 ? 1.630 5.288 2.865 1.00 92.25 72 LEU A O 1
ATOM 573 N N . GLY A 1 73 ? 1.931 4.097 0.980 1.00 93.94 73 GLY A N 1
ATOM 574 C CA . GLY A 1 73 ? 0.521 3.788 0.767 1.00 93.94 73 GLY A CA 1
ATOM 575 C C . GLY A 1 73 ? -0.086 2.957 1.899 1.00 93.94 73 GLY A C 1
ATOM 576 O O . GLY A 1 73 ? -1.215 3.230 2.297 1.00 93.94 73 GLY A O 1
ATOM 577 N N . PHE A 1 74 ? 0.657 2.012 2.488 1.00 93.06 74 PHE A N 1
ATOM 578 C CA . PHE A 1 74 ? 0.187 1.290 3.678 1.00 93.06 74 PHE A CA 1
ATOM 579 C C . PHE A 1 74 ? 0.070 2.187 4.913 1.00 93.06 74 PHE A C 1
ATOM 581 O O . PHE A 1 74 ? -0.922 2.081 5.636 1.00 93.06 74 PHE A O 1
ATOM 588 N N . ARG A 1 75 ? 1.034 3.092 5.147 1.00 91.62 75 ARG A N 1
ATOM 589 C CA . ARG A 1 75 ? 0.960 4.053 6.267 1.00 91.62 75 ARG A CA 1
ATOM 590 C C . ARG A 1 75 ? -0.241 4.995 6.123 1.00 91.62 75 ARG A C 1
ATOM 592 O O . ARG A 1 75 ? -0.982 5.203 7.079 1.00 91.62 75 ARG A O 1
ATOM 599 N N . ASP A 1 76 ? -0.456 5.524 4.923 1.00 94.81 76 ASP A N 1
ATOM 600 C CA . ASP A 1 76 ? -1.574 6.415 4.597 1.00 94.81 76 ASP A CA 1
ATOM 601 C C . ASP A 1 76 ? -2.939 5.699 4.660 1.00 94.81 76 ASP A C 1
ATOM 603 O O . ASP A 1 76 ? -3.890 6.242 5.224 1.00 94.81 76 ASP A O 1
ATOM 607 N N . LEU A 1 77 ? -3.037 4.455 4.174 1.00 96.19 77 LEU A N 1
ATOM 608 C CA . LEU A 1 77 ? -4.245 3.637 4.323 1.00 96.19 77 LEU A CA 1
ATOM 609 C C . LEU A 1 77 ? -4.571 3.374 5.799 1.00 96.19 77 LEU A C 1
ATOM 611 O O . LEU A 1 77 ? -5.726 3.521 6.197 1.00 96.19 77 LEU A O 1
ATOM 615 N N . GLY A 1 78 ? -3.571 3.014 6.609 1.00 93.44 78 GLY A N 1
ATOM 616 C CA . GLY A 1 78 ? -3.748 2.787 8.044 1.00 93.44 78 GLY A CA 1
ATOM 617 C C . GLY A 1 78 ? -4.246 4.036 8.772 1.00 93.44 78 GLY A C 1
ATOM 618 O O . GLY A 1 78 ? -5.212 3.956 9.532 1.00 93.44 78 GLY A O 1
ATOM 619 N N . GLY A 1 79 ? -3.651 5.198 8.479 1.00 95.00 79 GLY A N 1
ATOM 620 C CA . GLY A 1 79 ? -4.103 6.487 9.010 1.00 95.00 79 GLY A CA 1
ATOM 621 C C . GLY A 1 79 ? -5.549 6.801 8.623 1.00 95.00 79 GLY A C 1
ATOM 622 O O . GLY A 1 79 ? -6.361 7.123 9.487 1.00 95.00 79 GLY A O 1
ATOM 623 N N . LEU A 1 80 ? -5.905 6.610 7.348 1.00 95.38 80 LEU A N 1
ATOM 624 C CA . LEU A 1 80 ? -7.276 6.813 6.881 1.00 95.38 80 LEU A CA 1
ATOM 625 C C . LEU A 1 80 ? -8.276 5.905 7.608 1.00 95.38 80 LEU A C 1
ATOM 627 O O . LEU A 1 80 ? -9.318 6.380 8.052 1.00 95.38 80 LEU A O 1
ATOM 631 N N . VAL A 1 81 ? -7.997 4.602 7.693 1.00 96.19 81 VAL A N 1
ATOM 632 C CA . VAL A 1 81 ? -8.903 3.635 8.336 1.00 96.19 81 VAL A CA 1
ATOM 633 C C . VAL A 1 81 ? -9.083 3.976 9.814 1.00 96.19 81 VAL A C 1
ATOM 635 O O . VAL A 1 81 ? -10.210 3.952 10.313 1.00 96.19 81 VAL A O 1
ATOM 638 N N . PHE A 1 82 ? -8.001 4.357 10.496 1.00 95.31 82 PHE A N 1
ATOM 639 C CA . PHE A 1 82 ? -8.066 4.817 11.878 1.00 95.31 82 PHE A CA 1
ATOM 640 C C . PHE A 1 82 ? -8.923 6.079 12.027 1.00 95.31 82 PHE A C 1
ATOM 642 O O . PHE A 1 82 ? -9.780 6.124 12.906 1.00 95.31 82 PHE A O 1
ATOM 649 N N . ASP A 1 83 ? -8.754 7.074 11.156 1.00 95.50 83 ASP A N 1
ATOM 650 C CA . ASP A 1 83 ? -9.551 8.302 11.189 1.00 95.50 83 ASP A CA 1
ATOM 651 C C . ASP A 1 83 ? -11.038 8.029 10.928 1.00 95.50 83 ASP A C 1
ATOM 653 O O . ASP A 1 83 ? -11.902 8.542 11.646 1.00 95.50 83 ASP A O 1
ATOM 657 N N . LEU A 1 84 ? -11.360 7.194 9.934 1.00 95.44 84 LEU A N 1
ATOM 658 C CA . LEU A 1 84 ? -12.738 6.784 9.648 1.00 95.44 84 LEU A CA 1
ATOM 659 C C . LEU A 1 84 ? -13.379 6.114 10.867 1.00 95.44 84 LEU A C 1
ATOM 661 O O . LEU A 1 84 ? -14.485 6.492 11.257 1.00 95.44 84 LEU A O 1
ATOM 665 N N . HIS A 1 85 ? -12.655 5.193 11.510 1.00 95.44 85 HIS A N 1
ATOM 666 C CA . HIS A 1 85 ? -13.094 4.538 12.739 1.00 95.44 85 HIS A CA 1
ATOM 667 C C . HIS A 1 85 ? -13.280 5.540 13.889 1.00 95.44 85 HIS A C 1
ATOM 669 O O . HIS A 1 85 ? -14.357 5.605 14.483 1.00 95.44 85 HIS A O 1
ATOM 675 N N . ARG A 1 86 ? -12.269 6.376 14.162 1.00 95.81 86 ARG A N 1
ATOM 676 C CA . ARG A 1 86 ? -12.263 7.373 15.246 1.00 95.81 86 ARG A CA 1
ATOM 677 C C . ARG A 1 86 ? -13.435 8.348 15.152 1.00 95.81 86 ARG A C 1
ATOM 679 O O . ARG A 1 86 ? -13.981 8.743 16.179 1.00 95.81 86 ARG A O 1
ATOM 686 N N . PHE A 1 87 ? -13.793 8.773 13.943 1.00 95.94 87 PHE A N 1
ATOM 687 C CA . PHE A 1 87 ? -14.867 9.743 13.718 1.00 95.94 87 PHE A CA 1
ATOM 688 C C . PHE A 1 87 ? -16.211 9.100 13.347 1.00 95.94 87 PHE A C 1
ATOM 690 O O . PHE A 1 87 ? -17.149 9.835 13.033 1.00 95.94 87 PHE A O 1
ATOM 697 N N . GLY A 1 88 ? -16.314 7.765 13.356 1.00 92.62 88 GLY A N 1
ATOM 698 C CA . GLY A 1 88 ? -17.536 7.036 13.000 1.00 92.62 88 GLY A CA 1
ATOM 699 C C . GLY A 1 88 ? -18.016 7.303 11.570 1.00 92.62 88 GLY A C 1
ATOM 700 O O . GLY A 1 88 ? -19.218 7.299 11.305 1.00 92.62 88 GLY A O 1
ATOM 701 N N . ARG A 1 89 ? -17.097 7.611 10.649 1.00 92.56 89 ARG A N 1
ATOM 702 C CA . ARG A 1 89 ? -17.422 7.921 9.252 1.00 92.56 89 ARG A CA 1
ATOM 703 C C . ARG A 1 89 ? -17.369 6.658 8.410 1.00 92.56 89 ARG A C 1
ATOM 705 O O . ARG A 1 89 ? -16.433 5.874 8.516 1.00 92.56 89 ARG A O 1
ATOM 712 N N . GLN A 1 90 ? -18.327 6.524 7.503 1.00 88.50 90 GLN A N 1
ATOM 713 C CA . GLN A 1 90 ? -18.236 5.550 6.421 1.00 88.50 90 GLN A CA 1
ATOM 714 C C . GLN A 1 90 ? -17.362 6.133 5.306 1.00 88.50 90 GLN A C 1
ATOM 716 O O . GLN A 1 90 ? -17.454 7.320 4.983 1.00 88.50 90 GLN A O 1
ATOM 721 N N . GLY A 1 91 ? -16.479 5.312 4.746 1.00 87.44 91 GLY A N 1
ATOM 722 C CA . GLY A 1 91 ? -15.496 5.747 3.753 1.00 87.44 91 GLY A CA 1
ATOM 723 C C . GLY A 1 91 ? -15.120 4.646 2.774 1.00 87.44 91 GLY A C 1
ATOM 724 O O . GLY A 1 91 ? -14.027 4.682 2.212 1.00 87.44 91 GLY A O 1
ATOM 725 N N . ASP A 1 92 ? -16.004 3.667 2.585 1.00 89.50 92 ASP A N 1
ATOM 726 C CA . ASP A 1 92 ? -15.674 2.406 1.925 1.00 89.50 92 ASP A CA 1
ATOM 727 C C . ASP A 1 92 ? -15.190 2.603 0.487 1.00 89.50 92 ASP A C 1
ATOM 729 O O . ASP A 1 92 ? -14.263 1.923 0.064 1.00 89.50 92 ASP A O 1
ATOM 733 N N . ASP A 1 93 ? -15.737 3.571 -0.253 1.00 94.12 93 ASP A N 1
ATOM 734 C CA . ASP A 1 93 ? -15.263 3.903 -1.604 1.00 94.12 93 ASP A CA 1
ATOM 735 C C . ASP A 1 93 ? -13.832 4.443 -1.612 1.00 94.12 93 ASP A C 1
ATOM 737 O O . ASP A 1 93 ? -13.025 4.069 -2.464 1.00 94.12 93 ASP A O 1
ATOM 741 N N . LEU A 1 94 ? -13.492 5.305 -0.650 1.00 94.19 94 LEU A N 1
ATOM 742 C CA . LEU A 1 94 ? -12.152 5.874 -0.541 1.00 94.19 94 LEU A CA 1
ATOM 743 C C . LEU A 1 94 ? -11.138 4.802 -0.128 1.00 94.19 94 LEU A C 1
ATOM 745 O O . LEU A 1 94 ? -10.042 4.740 -0.689 1.00 94.19 94 LEU A O 1
ATOM 749 N N . VAL A 1 95 ? -11.521 3.936 0.814 1.00 96.38 95 VAL A N 1
ATOM 750 C CA . VAL A 1 95 ? -10.722 2.777 1.231 1.00 96.38 95 VAL A CA 1
ATOM 751 C C . VAL A 1 95 ? -10.516 1.826 0.051 1.00 96.38 95 VAL A C 1
ATOM 753 O O . VAL A 1 95 ? -9.373 1.504 -0.271 1.00 96.38 95 VAL A O 1
ATOM 756 N N . ARG A 1 96 ? -11.587 1.447 -0.662 1.00 96.69 96 ARG A N 1
ATOM 757 C CA . ARG A 1 96 ? -11.517 0.611 -1.873 1.00 96.69 96 ARG A CA 1
ATOM 758 C C . ARG A 1 96 ? -10.622 1.225 -2.945 1.00 96.69 96 ARG A C 1
ATOM 760 O O . ARG A 1 96 ? -9.810 0.518 -3.532 1.00 96.69 96 ARG A O 1
ATOM 767 N N . GLY A 1 97 ? -10.721 2.535 -3.171 1.00 97.81 97 GLY A N 1
ATOM 768 C CA . GLY A 1 97 ? -9.868 3.248 -4.121 1.00 97.81 97 GLY A CA 1
ATOM 769 C C . GLY A 1 97 ? -8.381 3.173 -3.757 1.00 97.81 97 GLY A C 1
ATOM 770 O O . GLY A 1 97 ? -7.549 2.901 -4.624 1.00 97.81 97 GLY A O 1
ATOM 771 N N . LYS A 1 98 ? -8.034 3.355 -2.475 1.00 96.12 98 LYS A N 1
ATOM 772 C CA . LYS A 1 98 ? -6.644 3.215 -2.004 1.00 96.12 98 LYS A CA 1
ATOM 773 C C . LYS A 1 98 ? -6.136 1.777 -2.109 1.00 96.12 98 LYS A C 1
ATOM 775 O O . LYS A 1 98 ? -5.002 1.578 -2.541 1.00 96.12 98 LYS A O 1
ATOM 780 N N . LEU A 1 99 ? -6.968 0.788 -1.777 1.00 97.75 99 LEU A N 1
ATOM 781 C CA . LEU A 1 99 ? -6.634 -0.630 -1.946 1.00 97.75 99 LEU A CA 1
ATOM 782 C C . LEU A 1 99 ? -6.359 -0.966 -3.417 1.00 97.75 99 LEU A C 1
ATOM 784 O O . LEU A 1 99 ? -5.312 -1.522 -3.730 1.00 97.75 99 LEU A O 1
ATOM 788 N N . ALA A 1 100 ? -7.222 -0.527 -4.336 1.00 98.00 100 ALA A N 1
ATOM 789 C CA . ALA A 1 100 ? -7.027 -0.745 -5.769 1.00 98.00 100 ALA A CA 1
ATOM 790 C C . ALA A 1 100 ? -5.732 -0.097 -6.303 1.00 98.00 100 ALA A C 1
ATOM 792 O O . ALA A 1 100 ? -5.062 -0.664 -7.172 1.00 98.00 100 ALA A O 1
ATOM 793 N N . ALA A 1 101 ? -5.359 1.077 -5.781 1.00 96.75 101 ALA A N 1
ATOM 794 C CA . ALA A 1 101 ? -4.096 1.730 -6.116 1.00 96.75 101 ALA A CA 1
ATOM 795 C C . ALA A 1 101 ? -2.879 0.938 -5.600 1.00 96.75 101 ALA A C 1
ATOM 797 O O . ALA A 1 101 ? -1.912 0.760 -6.342 1.00 96.75 101 ALA A O 1
ATOM 798 N N . LEU A 1 102 ? -2.935 0.424 -4.366 1.00 96.88 102 LEU A N 1
ATOM 799 C CA . LEU A 1 102 ? -1.902 -0.458 -3.811 1.00 96.88 102 LEU A CA 1
ATOM 800 C C . LEU A 1 102 ? -1.777 -1.76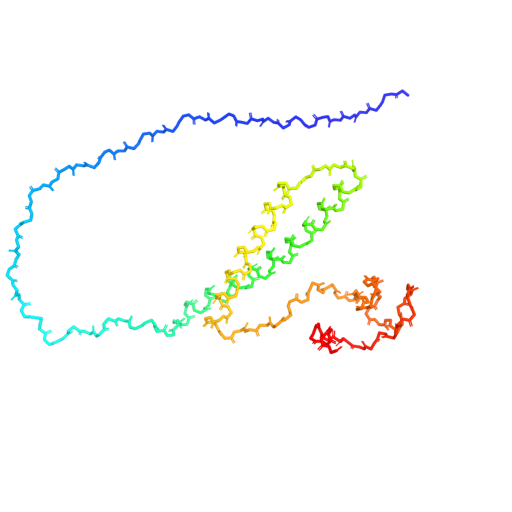0 -4.611 1.00 96.88 102 LEU A C 1
ATOM 802 O O . LEU A 1 102 ? -0.664 -2.154 -4.950 1.00 96.88 102 LEU A O 1
ATOM 806 N N . ASP A 1 103 ? -2.893 -2.370 -5.015 1.00 97.06 103 ASP A N 1
ATOM 807 C CA . ASP A 1 103 ? -2.880 -3.570 -5.858 1.00 97.06 103 ASP A CA 1
ATOM 808 C C . ASP A 1 103 ? -2.207 -3.322 -7.212 1.00 97.06 103 ASP A C 1
ATOM 810 O O . ASP A 1 103 ? -1.518 -4.195 -7.745 1.00 97.06 103 ASP A O 1
ATOM 814 N N . ALA A 1 104 ? -2.405 -2.139 -7.800 1.00 97.44 104 ALA A N 1
ATOM 815 C CA . ALA A 1 104 ? -1.740 -1.763 -9.044 1.00 97.44 104 ALA A CA 1
ATOM 816 C C . ALA A 1 104 ? -0.219 -1.644 -8.857 1.00 97.44 104 ALA A C 1
ATOM 818 O O . ALA A 1 104 ? 0.540 -2.156 -9.685 1.00 97.44 104 ALA A O 1
ATOM 819 N N . VAL A 1 105 ? 0.218 -1.033 -7.751 1.00 96.44 105 VAL A N 1
ATOM 820 C CA . VAL A 1 105 ? 1.638 -0.949 -7.376 1.00 96.44 105 VAL A CA 1
ATOM 821 C C . VAL A 1 105 ? 2.229 -2.345 -7.167 1.00 96.44 105 VAL A C 1
ATOM 823 O O . VAL A 1 105 ? 3.291 -2.636 -7.717 1.00 96.44 105 VAL A O 1
ATOM 826 N N . ASP A 1 106 ? 1.533 -3.229 -6.451 1.00 94.75 106 ASP A N 1
ATOM 827 C CA . ASP A 1 106 ? 1.992 -4.594 -6.171 1.00 94.75 106 ASP A CA 1
ATOM 828 C C . ASP A 1 106 ? 2.090 -5.441 -7.444 1.00 94.75 106 ASP A C 1
ATOM 830 O O . ASP A 1 106 ? 3.056 -6.188 -7.630 1.00 94.75 106 ASP A O 1
ATOM 834 N N . ARG A 1 107 ? 1.139 -5.292 -8.372 1.00 95.88 107 ARG A N 1
ATOM 835 C CA . ARG A 1 107 ? 1.197 -5.948 -9.687 1.00 95.88 107 ARG A CA 1
ATOM 836 C C . ARG A 1 107 ? 2.413 -5.503 -10.494 1.00 95.88 107 ARG A C 1
ATOM 838 O O . ARG A 1 107 ? 3.110 -6.354 -11.053 1.00 95.88 107 ARG A O 1
ATOM 845 N N . GLU A 1 108 ? 2.690 -4.201 -10.542 1.00 96.25 108 GLU A N 1
ATOM 846 C CA . GLU A 1 108 ? 3.856 -3.672 -11.258 1.00 96.25 108 GLU A CA 1
ATOM 847 C C . GLU A 1 108 ? 5.167 -4.121 -10.596 1.00 96.25 108 GLU A C 1
ATOM 849 O O . GLU A 1 108 ? 6.079 -4.597 -11.275 1.00 96.25 108 GLU A O 1
ATOM 854 N N . LEU A 1 109 ? 5.244 -4.046 -9.267 1.00 94.81 109 LEU A N 1
ATOM 855 C CA . LEU A 1 109 ? 6.402 -4.478 -8.490 1.00 94.81 109 LEU A CA 1
ATOM 856 C C . LEU A 1 109 ? 6.721 -5.957 -8.758 1.00 94.81 109 LEU A C 1
ATOM 858 O O . LEU A 1 109 ? 7.842 -6.266 -9.163 1.00 94.81 109 LEU A O 1
ATOM 862 N N . ARG A 1 110 ? 5.724 -6.849 -8.682 1.00 92.12 110 ARG A N 1
ATOM 863 C CA . ARG A 1 110 ? 5.884 -8.282 -9.002 1.00 92.12 110 ARG A CA 1
ATOM 864 C C . ARG A 1 110 ? 6.290 -8.533 -10.453 1.00 92.12 110 ARG A C 1
ATOM 866 O O . ARG A 1 110 ? 6.951 -9.530 -10.747 1.00 92.12 110 ARG A O 1
ATOM 873 N N . ALA A 1 111 ? 5.867 -7.692 -11.396 1.00 93.44 111 ALA A N 1
ATOM 874 C CA . ALA A 1 111 ? 6.311 -7.798 -12.785 1.00 93.44 111 ALA A CA 1
ATOM 875 C C . ALA A 1 111 ? 7.803 -7.455 -12.914 1.00 93.44 111 ALA A C 1
ATOM 877 O O . ALA A 1 111 ? 8.556 -8.210 -13.531 1.00 93.44 111 ALA A O 1
ATOM 878 N N . LEU A 1 112 ? 8.248 -6.371 -12.276 1.00 94.00 112 LEU A N 1
ATOM 879 C CA . LEU A 1 112 ? 9.649 -5.950 -12.302 1.00 94.00 112 LEU A CA 1
ATOM 880 C C . LEU A 1 112 ? 10.575 -6.921 -11.567 1.00 94.00 112 LEU A C 1
ATOM 882 O O . LEU A 1 112 ? 11.666 -7.193 -12.063 1.00 94.00 112 LEU A O 1
ATOM 886 N N . GLU A 1 113 ? 10.155 -7.465 -10.426 1.00 92.94 113 GLU A N 1
ATOM 887 C CA . GLU A 1 113 ? 10.936 -8.458 -9.676 1.00 92.94 113 GLU A CA 1
ATOM 888 C C . GLU A 1 113 ? 11.156 -9.734 -10.484 1.00 92.94 113 GLU A C 1
ATOM 890 O O . GLU A 1 113 ? 12.275 -10.241 -10.521 1.00 92.94 113 GLU A O 1
ATOM 895 N N . ARG A 1 114 ? 10.130 -10.201 -11.211 1.00 91.38 114 ARG A N 1
ATOM 896 C CA . ARG A 1 114 ? 10.255 -11.342 -12.131 1.00 91.38 114 ARG A CA 1
ATOM 897 C C . ARG A 1 114 ? 11.228 -11.066 -13.274 1.00 91.38 114 ARG A C 1
ATOM 899 O O . ARG A 1 114 ? 12.043 -11.923 -13.584 1.00 91.38 114 ARG A O 1
ATOM 906 N N . VAL A 1 115 ? 11.164 -9.883 -13.889 1.00 92.44 115 VAL A N 1
ATOM 907 C CA . VAL A 1 115 ? 12.063 -9.508 -14.998 1.00 92.44 115 VAL A CA 1
ATOM 908 C C . VAL A 1 115 ? 13.511 -9.334 -14.526 1.00 92.44 115 VAL A C 1
ATOM 910 O O . VAL A 1 115 ? 14.452 -9.610 -15.271 1.00 92.44 115 VAL A O 1
ATOM 913 N N . LEU A 1 116 ? 13.709 -8.842 -13.302 1.00 91.81 116 LEU A N 1
ATOM 914 C CA . LEU A 1 116 ? 15.035 -8.562 -12.752 1.00 91.81 116 LEU A CA 1
ATOM 915 C C . LEU A 1 116 ? 15.666 -9.728 -11.989 1.00 91.81 116 LEU A C 1
ATOM 917 O O . LEU A 1 116 ? 16.871 -9.633 -11.738 1.00 91.81 116 LEU A O 1
ATOM 921 N N . ASP A 1 117 ? 14.885 -10.763 -11.670 1.00 87.75 117 ASP A N 1
ATOM 922 C CA . ASP A 1 117 ? 15.230 -11.861 -10.758 1.00 87.75 117 ASP A CA 1
ATOM 923 C C . ASP A 1 117 ? 15.624 -11.358 -9.349 1.00 87.75 117 ASP A C 1
ATOM 925 O O . ASP A 1 117 ? 16.572 -11.826 -8.733 1.00 87.75 117 ASP A O 1
ATOM 929 N N . ASP A 1 118 ? 14.915 -10.329 -8.856 1.00 84.44 118 ASP A N 1
ATOM 930 C CA . ASP A 1 118 ? 15.073 -9.729 -7.509 1.00 84.44 118 ASP A CA 1
ATOM 931 C C . ASP A 1 118 ? 13.809 -9.990 -6.679 1.00 84.44 118 ASP A C 1
ATOM 933 O O . ASP A 1 118 ? 13.173 -9.056 -6.182 1.00 84.44 118 ASP A O 1
ATOM 937 N N . ARG A 1 119 ? 13.393 -11.262 -6.594 1.00 74.88 119 ARG A N 1
ATOM 938 C CA . ARG A 1 119 ? 12.263 -11.659 -5.745 1.00 74.88 119 ARG A CA 1
ATOM 939 C C . ARG A 1 119 ? 12.652 -11.453 -4.285 1.00 74.88 119 ARG A C 1
ATOM 941 O O . ARG A 1 119 ? 13.631 -12.026 -3.815 1.00 74.88 119 ARG A O 1
ATOM 948 N N . ARG A 1 120 ? 11.899 -10.613 -3.580 1.00 71.38 120 ARG A N 1
ATOM 949 C CA . ARG A 1 120 ? 12.015 -10.446 -2.130 1.00 71.38 120 ARG A CA 1
ATOM 950 C C . ARG A 1 120 ? 10.684 -10.827 -1.518 1.00 71.38 120 ARG A C 1
ATOM 952 O O . ARG A 1 120 ? 9.705 -10.114 -1.707 1.00 71.38 120 ARG A O 1
ATOM 959 N N . ASP A 1 121 ? 10.666 -11.934 -0.790 1.00 56.16 121 ASP A N 1
ATOM 960 C CA . ASP A 1 121 ? 9.413 -12.524 -0.313 1.00 56.16 121 ASP A CA 1
ATOM 961 C C . ASP A 1 121 ? 8.738 -11.694 0.788 1.00 56.16 121 ASP A C 1
ATOM 963 O O . ASP A 1 121 ? 7.535 -11.810 1.002 1.00 56.16 121 ASP A O 1
ATOM 967 N N . VAL A 1 122 ? 9.475 -10.791 1.444 1.00 54.19 122 VAL A N 1
ATOM 968 C CA . VAL A 1 122 ? 8.938 -9.971 2.530 1.00 54.19 122 VAL A CA 1
ATOM 969 C C . VAL A 1 122 ? 9.540 -8.566 2.486 1.00 54.19 122 VAL A C 1
ATOM 971 O O . VAL A 1 122 ? 10.683 -8.335 2.875 1.00 54.19 122 VAL A O 1
ATOM 974 N N . LEU A 1 123 ? 8.762 -7.591 2.018 1.00 54.97 123 LEU A N 1
ATOM 975 C CA . LEU A 1 123 ? 9.011 -6.186 2.341 1.00 54.97 123 LEU A CA 1
ATOM 976 C C . LEU A 1 123 ? 8.334 -5.911 3.682 1.00 54.97 123 LEU A C 1
ATOM 978 O O . LEU A 1 123 ? 7.156 -5.550 3.714 1.00 54.97 123 LEU A O 1
ATOM 982 N N . GLU A 1 124 ? 9.062 -6.137 4.778 1.00 57.59 124 GLU A N 1
ATOM 983 C CA . GLU A 1 124 ? 8.624 -5.698 6.102 1.00 57.59 124 GLU A CA 1
ATOM 984 C C . GLU A 1 124 ? 8.453 -4.174 6.069 1.00 57.59 124 GLU A C 1
ATOM 986 O O . GLU A 1 124 ? 9.374 -3.445 5.692 1.00 57.59 124 GLU A O 1
ATOM 991 N N . LEU A 1 125 ? 7.286 -3.680 6.488 1.00 63.53 125 LEU A N 1
ATOM 992 C CA . LEU A 1 125 ? 7.112 -2.296 6.935 1.00 63.53 125 LEU A CA 1
ATOM 993 C C . LEU A 1 125 ? 7.868 -2.135 8.262 1.00 63.53 125 LEU A C 1
ATOM 995 O O . LEU A 1 125 ? 7.267 -2.011 9.325 1.00 63.53 125 LEU A O 1
ATOM 999 N N . ARG A 1 126 ? 9.195 -2.257 8.208 1.00 63.56 126 ARG A N 1
ATOM 1000 C CA . ARG A 1 126 ? 10.062 -2.261 9.379 1.00 63.56 126 ARG A CA 1
ATOM 1001 C C . ARG A 1 126 ? 10.526 -0.845 9.655 1.00 63.56 126 ARG A C 1
ATOM 1003 O O . ARG A 1 126 ? 11.307 -0.288 8.888 1.00 63.56 126 ARG A O 1
ATOM 1010 N N . GLU A 1 127 ? 10.093 -0.309 10.785 1.00 72.25 127 GLU A N 1
ATOM 1011 C CA . GLU A 1 127 ? 10.771 0.821 11.403 1.00 72.25 127 GLU A CA 1
ATOM 1012 C C . GLU A 1 127 ? 11.881 0.256 12.303 1.00 72.25 127 GLU A C 1
ATOM 1014 O O . GLU A 1 127 ? 11.594 -0.582 13.164 1.00 72.25 127 GLU A O 1
ATOM 1019 N N . PRO A 1 128 ? 13.158 0.626 12.108 1.00 77.56 128 PRO A N 1
ATOM 1020 C CA . PRO A 1 128 ? 14.230 0.162 12.979 1.00 77.56 128 PRO A CA 1
ATOM 1021 C C . PRO A 1 128 ? 13.904 0.443 14.451 1.00 77.56 128 PRO A C 1
ATOM 1023 O O . PRO A 1 128 ? 13.538 1.558 14.808 1.00 77.56 128 PRO A O 1
ATOM 1026 N N . GLY A 1 129 ? 14.030 -0.573 15.305 1.00 82.31 129 GLY A N 1
ATOM 1027 C CA . GLY A 1 129 ? 13.719 -0.455 16.730 1.00 82.31 129 GLY A CA 1
ATOM 1028 C C . GLY A 1 129 ? 12.266 -0.763 17.096 1.00 82.31 129 GLY A C 1
ATOM 1029 O O . GLY A 1 129 ? 12.007 -1.002 18.270 1.00 82.31 129 GLY A O 1
ATOM 1030 N N . ILE A 1 130 ? 11.341 -0.879 16.135 1.00 85.06 130 ILE A N 1
ATOM 1031 C CA . ILE A 1 130 ? 9.932 -1.218 16.393 1.00 85.06 130 ILE A CA 1
ATOM 1032 C C . ILE A 1 130 ? 9.569 -2.519 15.675 1.00 85.06 130 ILE A C 1
ATOM 1034 O O . ILE A 1 130 ? 9.761 -2.661 14.468 1.00 85.06 130 ILE A O 1
ATOM 1038 N N . ALA A 1 131 ? 9.011 -3.467 16.420 1.00 84.62 131 ALA A N 1
ATOM 1039 C CA . ALA A 1 131 ? 8.492 -4.721 15.889 1.00 84.62 131 ALA A CA 1
ATOM 1040 C C . ALA A 1 131 ? 7.067 -4.973 16.400 1.00 84.62 131 ALA A C 1
ATOM 1042 O O . ALA A 1 131 ? 6.633 -4.385 17.389 1.00 84.62 131 ALA A O 1
ATOM 1043 N N . ALA A 1 132 ? 6.321 -5.815 15.686 1.00 86.56 132 ALA A N 1
ATOM 1044 C CA . ALA A 1 132 ? 4.974 -6.219 16.066 1.00 86.56 132 ALA A CA 1
ATOM 1045 C C . ALA A 1 132 ? 4.984 -7.677 16.526 1.00 86.56 132 ALA A C 1
ATOM 1047 O O . ALA A 1 132 ? 5.569 -8.542 15.871 1.00 86.56 132 ALA A O 1
ATOM 1048 N N . CYS A 1 133 ? 4.298 -7.960 17.631 1.00 85.94 133 CYS A N 1
ATOM 1049 C CA . CYS A 1 133 ? 4.181 -9.316 18.142 1.00 85.94 133 CYS A CA 1
ATOM 1050 C C . CYS A 1 133 ? 3.431 -10.195 17.123 1.00 85.94 133 CYS A C 1
ATOM 1052 O O . CYS A 1 133 ? 2.295 -9.862 16.779 1.00 85.94 133 CYS A O 1
ATOM 1054 N N . PRO A 1 134 ? 3.976 -11.354 16.709 1.00 83.88 134 PRO A N 1
ATOM 1055 C CA . PRO A 1 134 ? 3.322 -12.216 15.721 1.00 83.88 134 PRO A CA 1
ATOM 1056 C C . PRO A 1 134 ? 2.029 -12.854 16.246 1.00 83.88 134 PRO A C 1
ATOM 1058 O O . PRO A 1 134 ? 1.197 -13.294 15.463 1.00 83.88 134 PRO A O 1
ATOM 1061 N N . ARG A 1 135 ? 1.839 -12.901 17.573 1.00 86.75 135 ARG A N 1
ATOM 1062 C CA . ARG A 1 135 ? 0.646 -13.489 18.195 1.00 86.75 135 ARG A CA 1
ATOM 1063 C C . ARG A 1 135 ? -0.505 -12.498 18.345 1.00 86.75 135 ARG A C 1
ATOM 1065 O O . ARG A 1 135 ? -1.644 -12.863 18.090 1.00 86.75 135 ARG A O 1
ATOM 1072 N N . CYS A 1 136 ? -0.236 -11.286 18.835 1.00 88.88 136 CYS A N 1
ATOM 1073 C CA . CYS A 1 136 ? -1.294 -10.323 19.177 1.00 88.88 136 CYS A CA 1
ATOM 1074 C C . CYS A 1 136 ? -1.191 -8.977 18.451 1.00 88.88 136 CYS A C 1
ATOM 1076 O O . CYS A 1 136 ? -2.035 -8.114 18.664 1.00 88.88 136 CYS A O 1
ATOM 1078 N N . GLY A 1 137 ? -0.156 -8.766 17.635 1.00 86.38 137 GLY A N 1
ATOM 1079 C CA . GLY A 1 137 ? 0.052 -7.523 16.891 1.00 86.38 137 GLY A CA 1
ATOM 1080 C C . GLY A 1 137 ? 0.517 -6.327 17.727 1.00 86.38 137 GLY A C 1
ATOM 1081 O O . GLY A 1 137 ? 0.715 -5.252 17.169 1.00 86.38 137 GLY A O 1
ATOM 1082 N N . ALA A 1 138 ? 0.714 -6.479 19.044 1.00 90.50 138 ALA A N 1
ATOM 1083 C CA . ALA A 1 138 ? 1.203 -5.392 19.889 1.00 90.50 138 ALA A CA 1
ATOM 1084 C C . ALA A 1 138 ? 2.592 -4.921 19.436 1.00 90.50 138 ALA A C 1
ATOM 1086 O O . ALA A 1 138 ? 3.482 -5.747 19.223 1.00 90.50 138 ALA A O 1
ATOM 1087 N N . LEU A 1 139 ? 2.771 -3.604 19.324 1.00 89.62 139 LEU A N 1
ATOM 1088 C CA . LEU A 1 139 ? 4.066 -2.998 19.028 1.00 89.62 139 LEU A CA 1
ATOM 1089 C C . LEU A 1 139 ? 4.980 -3.072 20.256 1.00 89.62 139 LEU A C 1
ATOM 1091 O O . LEU A 1 139 ? 4.529 -2.863 21.383 1.00 89.62 139 LEU A O 1
ATOM 1095 N N . HIS A 1 140 ? 6.252 -3.372 20.029 1.00 87.94 140 HIS A N 1
ATOM 1096 C CA . HIS A 1 140 ? 7.274 -3.531 21.060 1.00 87.94 140 HIS A CA 1
ATOM 1097 C C . HIS A 1 140 ? 8.647 -3.091 20.531 1.00 87.94 140 HIS A C 1
ATOM 1099 O O . HIS A 1 140 ? 8.837 -2.944 19.315 1.00 87.94 140 HIS A O 1
ATOM 1105 N N . ALA A 1 141 ? 9.606 -2.884 21.435 1.00 88.06 141 ALA A N 1
ATOM 1106 C CA . ALA A 1 141 ? 10.978 -2.601 21.039 1.00 88.06 141 ALA A CA 1
ATOM 1107 C C . ALA A 1 141 ? 11.587 -3.839 20.370 1.00 88.06 141 ALA A C 1
ATOM 1109 O O . ALA A 1 141 ? 11.272 -4.982 20.710 1.00 88.06 141 ALA A O 1
ATOM 1110 N N . SER A 1 142 ? 12.464 -3.632 19.392 1.00 83.06 142 SER A N 1
ATOM 1111 C CA . SER A 1 142 ? 13.120 -4.747 18.697 1.00 83.06 142 SER A CA 1
ATOM 1112 C C . SER A 1 142 ? 14.035 -5.570 19.615 1.00 83.06 142 SER A C 1
ATOM 1114 O O . SER A 1 142 ? 14.287 -6.734 19.309 1.00 83.06 142 SER A O 1
ATOM 1116 N N . GLU A 1 143 ? 14.523 -4.995 20.719 1.00 85.38 143 GLU A N 1
ATOM 1117 C CA . GLU A 1 143 ? 15.287 -5.712 21.749 1.00 85.38 143 GLU A CA 1
ATOM 1118 C C . GLU A 1 143 ? 14.432 -6.468 22.785 1.00 85.38 143 GLU A C 1
ATOM 1120 O O . GLU A 1 143 ? 14.986 -7.239 23.578 1.00 85.38 143 GLU A O 1
ATOM 1125 N N . ASP A 1 144 ? 13.106 -6.285 22.790 1.00 88.81 144 ASP A N 1
ATOM 1126 C CA . ASP A 1 144 ? 12.230 -6.937 23.766 1.00 88.81 144 ASP A CA 1
ATOM 1127 C C . ASP A 1 144 ? 12.226 -8.458 23.570 1.00 88.81 144 ASP A C 1
ATOM 1129 O O . ASP A 1 144 ? 12.021 -8.970 22.471 1.00 88.81 144 ASP A O 1
ATOM 1133 N N . ARG A 1 145 ? 12.404 -9.204 24.669 1.00 90.12 145 ARG A N 1
ATOM 1134 C CA . ARG A 1 145 ? 12.370 -10.682 24.668 1.00 90.12 145 ARG A CA 1
ATOM 1135 C C . ARG A 1 145 ? 10.964 -11.253 24.853 1.00 90.12 145 ARG A C 1
ATOM 1137 O O . ARG A 1 145 ? 10.732 -12.426 24.559 1.00 90.12 145 ARG A O 1
ATOM 1144 N N . PHE A 1 146 ? 10.032 -10.442 25.350 1.00 92.75 146 PHE A N 1
ATOM 1145 C CA . PHE A 1 146 ? 8.655 -10.832 25.645 1.00 92.75 146 PHE A CA 1
ATOM 1146 C C . PHE A 1 146 ? 7.690 -9.719 25.250 1.00 92.75 146 PHE A C 1
ATOM 1148 O O . PHE A 1 146 ? 7.980 -8.541 25.435 1.00 92.75 146 PHE A O 1
ATOM 1155 N N . CYS A 1 147 ? 6.521 -10.092 24.735 1.00 92.19 147 CYS A N 1
ATOM 1156 C CA . CYS A 1 147 ? 5.488 -9.127 24.390 1.00 92.19 147 CYS A CA 1
ATOM 1157 C C . CYS A 1 147 ? 4.852 -8.524 25.660 1.00 92.19 147 CYS A C 1
ATOM 1159 O O . CYS A 1 147 ? 4.309 -9.289 26.464 1.00 92.19 147 CYS A O 1
ATOM 1161 N N . PRO A 1 148 ? 4.791 -7.185 25.803 1.00 92.94 148 PRO A N 1
ATOM 1162 C CA . PRO A 1 148 ? 4.200 -6.536 26.978 1.00 92.94 148 PRO A CA 1
ATOM 1163 C C . PRO A 1 148 ? 2.679 -6.724 27.083 1.00 92.94 148 PRO A C 1
ATOM 1165 O O . PRO A 1 148 ? 2.106 -6.538 28.149 1.00 92.94 148 PRO A O 1
ATOM 1168 N N . SER A 1 149 ? 2.012 -7.094 25.986 1.00 95.12 149 SER A N 1
ATOM 1169 C CA . SER A 1 149 ? 0.556 -7.268 25.945 1.00 95.12 149 SER A CA 1
ATOM 1170 C C . SER A 1 149 ? 0.104 -8.712 26.184 1.00 95.12 149 SER A C 1
ATOM 1172 O O . SER A 1 149 ? -0.935 -8.922 26.799 1.00 95.12 149 SER A O 1
ATOM 1174 N N . CYS A 1 150 ? 0.851 -9.716 25.705 1.00 94.94 150 CYS A N 1
ATOM 1175 C CA . CYS A 1 150 ? 0.408 -11.119 25.749 1.00 94.94 150 CYS A CA 1
ATOM 1176 C C . CYS A 1 150 ? 1.423 -12.107 26.348 1.00 94.94 150 CYS A C 1
ATOM 1178 O O . CYS A 1 150 ? 1.154 -13.309 26.368 1.00 94.94 150 CYS A O 1
ATOM 1180 N N . GLY A 1 151 ? 2.601 -11.637 26.774 1.00 93.06 151 GLY A N 1
ATOM 1181 C CA . GLY A 1 151 ? 3.652 -12.449 27.400 1.00 93.06 151 GLY A CA 1
ATOM 1182 C C . GLY A 1 151 ? 4.405 -13.405 26.465 1.00 93.06 151 GLY A C 1
ATOM 1183 O O . GLY A 1 151 ? 5.308 -14.108 26.909 1.00 93.06 151 GLY A O 1
ATOM 1184 N N . THR A 1 152 ? 4.065 -13.453 25.173 1.00 92.25 152 THR A N 1
ATOM 1185 C CA . THR A 1 152 ? 4.712 -14.359 24.205 1.00 92.25 152 THR A CA 1
ATOM 1186 C C . THR A 1 152 ? 6.193 -14.041 24.051 1.00 92.25 152 THR A C 1
ATOM 1188 O O . THR A 1 152 ? 6.558 -12.872 23.931 1.00 92.25 152 THR A O 1
ATOM 1191 N N . THR A 1 153 ? 7.036 -15.075 23.998 1.00 91.19 153 THR A N 1
ATOM 1192 C CA . THR A 1 153 ? 8.466 -14.921 23.719 1.00 91.19 153 THR A CA 1
ATOM 1193 C C . THR A 1 153 ? 8.672 -14.383 22.311 1.00 91.19 153 THR A C 1
ATOM 1195 O O . THR A 1 153 ? 8.285 -15.023 21.330 1.00 91.19 153 THR A O 1
ATOM 1198 N N . LEU A 1 154 ? 9.325 -13.238 22.216 1.00 85.50 154 LEU A N 1
ATOM 1199 C CA . LEU A 1 154 ? 9.760 -12.638 20.968 1.00 85.50 154 LEU A CA 1
ATOM 1200 C C . LEU A 1 154 ? 11.151 -13.207 20.689 1.00 85.50 154 LEU A C 1
ATOM 1202 O O . LEU A 1 154 ? 12.165 -12.705 21.170 1.00 85.50 154 LEU A O 1
ATOM 1206 N N . ARG A 1 155 ? 11.203 -14.352 20.002 1.00 66.06 155 ARG A N 1
ATOM 1207 C CA 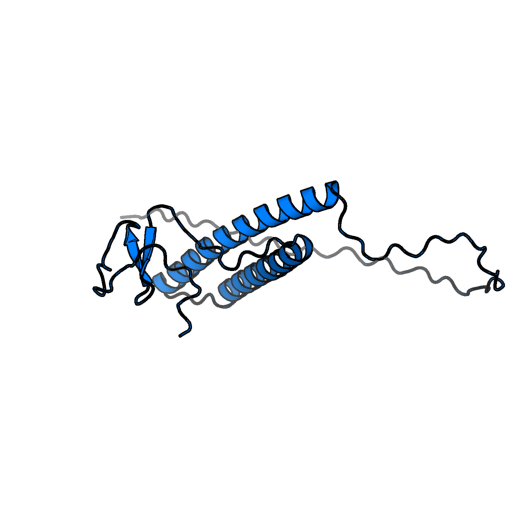. ARG A 1 155 ? 12.482 -14.827 19.461 1.00 66.06 155 ARG A CA 1
ATOM 1208 C C . ARG A 1 155 ? 12.896 -13.828 18.377 1.00 66.06 155 ARG A C 1
ATOM 1210 O O . ARG A 1 155 ? 12.027 -13.322 17.670 1.00 66.06 155 ARG A O 1
ATOM 1217 N N . GLY A 1 156 ? 14.191 -13.502 18.315 1.00 60.69 156 GLY A N 1
ATOM 1218 C CA . GLY A 1 156 ? 14.760 -12.553 17.346 1.00 60.69 156 GLY A CA 1
ATOM 1219 C C . GLY A 1 156 ? 14.273 -12.806 15.912 1.00 60.69 156 GLY A C 1
ATOM 1220 O O . GLY A 1 156 ? 13.757 -13.887 15.642 1.00 60.69 156 GLY A O 1
ATOM 1221 N N . PRO A 1 157 ? 14.422 -11.817 15.011 1.00 46.22 157 PRO A N 1
ATOM 1222 C CA . PRO A 1 157 ? 13.527 -11.561 13.878 1.00 46.22 157 PRO A CA 1
ATOM 1223 C C . PRO A 1 157 ? 13.029 -12.849 13.216 1.00 46.22 157 PRO A C 1
ATOM 1225 O O . PRO A 1 157 ? 13.730 -13.447 12.404 1.00 46.22 157 PRO A O 1
ATOM 1228 N N . LEU A 1 158 ? 11.819 -13.276 13.587 1.00 46.84 158 LEU A N 1
ATOM 1229 C CA . LEU A 1 158 ? 11.120 -14.322 12.859 1.00 46.84 158 LEU A CA 1
ATOM 1230 C C . LEU A 1 158 ? 10.655 -13.690 11.552 1.00 46.84 158 LEU A C 1
ATOM 1232 O O . LEU A 1 158 ? 9.847 -12.759 11.559 1.00 46.84 158 LEU A O 1
ATOM 1236 N N . ALA A 1 159 ? 11.219 -14.157 10.441 1.00 43.19 159 ALA A N 1
ATOM 1237 C CA . ALA A 1 159 ? 10.725 -13.808 9.124 1.00 43.19 159 ALA A CA 1
ATOM 1238 C C . ALA A 1 159 ? 9.240 -14.191 9.048 1.00 43.19 159 ALA A C 1
ATOM 1240 O O . ALA A 1 159 ? 8.834 -15.243 9.538 1.00 43.19 159 ALA A O 1
ATOM 1241 N N . ILE A 1 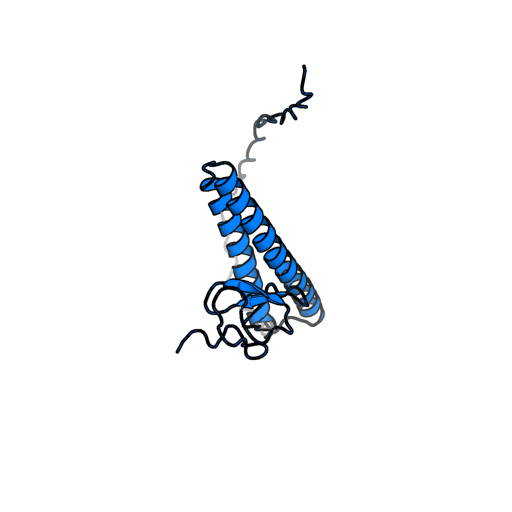160 ? 8.433 -13.360 8.389 1.00 45.69 160 ILE A N 1
ATOM 1242 C CA . ILE A 1 160 ? 6.982 -13.546 8.179 1.00 45.69 160 ILE A CA 1
ATOM 1243 C C . ILE A 1 160 ? 6.604 -14.913 7.533 1.00 45.69 160 ILE A C 1
ATOM 1245 O O . ILE A 1 160 ? 5.425 -15.234 7.421 1.00 45.69 160 ILE A O 1
ATOM 1249 N N . GLY A 1 161 ? 7.577 -15.754 7.160 1.00 42.78 161 GLY A N 1
ATOM 1250 C CA . GLY A 1 161 ? 7.386 -17.104 6.622 1.00 42.78 161 GLY A CA 1
ATOM 1251 C C . GLY A 1 161 ? 6.965 -18.193 7.621 1.00 42.78 161 GLY A C 1
ATOM 1252 O O . GLY A 1 161 ? 6.451 -19.212 7.175 1.00 42.78 161 GLY A O 1
ATOM 1253 N N . ASP A 1 162 ? 7.100 -17.990 8.936 1.00 39.06 162 ASP A N 1
ATOM 1254 C CA . ASP A 1 162 ? 6.832 -19.053 9.930 1.00 39.06 162 ASP A CA 1
ATOM 1255 C C . ASP A 1 162 ? 5.398 -19.042 10.505 1.00 39.06 162 ASP A C 1
ATOM 1257 O O . ASP A 1 162 ? 5.086 -19.785 11.432 1.00 39.06 162 ASP A O 1
ATOM 1261 N N . VAL A 1 163 ? 4.494 -18.210 9.971 1.00 42.94 163 VAL A N 1
ATOM 1262 C CA . VAL A 1 163 ? 3.083 -18.138 10.425 1.00 42.94 163 VAL A CA 1
ATOM 1263 C C . VAL A 1 163 ? 2.198 -19.205 9.745 1.00 42.94 163 VAL A C 1
ATOM 1265 O O . VAL A 1 163 ? 0.991 -19.253 9.964 1.00 42.94 163 VAL A O 1
ATOM 1268 N N . ALA A 1 164 ? 2.786 -20.095 8.940 1.00 37.66 164 ALA A N 1
ATOM 1269 C CA . ALA A 1 164 ? 2.097 -21.224 8.319 1.00 37.66 164 ALA A CA 1
ATOM 1270 C C . ALA A 1 164 ? 2.757 -22.556 8.714 1.00 37.66 164 ALA A C 1
ATOM 1272 O O . ALA A 1 164 ? 3.514 -23.136 7.937 1.00 37.66 164 ALA A O 1
ATOM 1273 N N . ALA A 1 165 ? 2.453 -23.032 9.922 1.00 33.34 165 ALA A N 1
ATOM 1274 C CA . ALA A 1 165 ? 2.598 -24.429 10.329 1.00 33.34 165 ALA A CA 1
ATOM 1275 C C . ALA A 1 165 ? 1.469 -24.796 11.299 1.00 33.34 165 ALA A C 1
ATOM 1277 O O . ALA A 1 165 ? 1.207 -23.987 12.220 1.00 33.34 165 ALA A O 1
#

Sequence (165 aa):
MKGLLQRIRFRRRSTGPAPQETQPTVVAPAVAPPSETLPAGVAPQAAAGRPSFRERGRLRRRLRYLRRVRELGFRDLGGLVFDLHRFGRQGDDLVRGKLAALDAVDRELRALERVLDDRRDVLELREPGIAACPRCGALHASEDRFCPSCGTTLRGPLAIGDVAA

pLDDT: mean 74.63, std 21.39, range [33.34, 98.0]